Protein AF-A0A377DZC7-F1 (afdb_monomer_lite)

Secondary structure (DSSP, 8-state):
-TT---S-HHHHHHHHTTS-TTT-TT---------GGGS-HHHHHHHHHHHHHHHS--

Organism: Escherichia coli (NCBI:txid562)

pLDDT: mean 87.82, std 8.35, range [54.28, 97.62]

Radius of gyration: 12.91 Å; chains: 1; bounding box: 28×16×33 Å

Sequence (58 aa):
MLGQDAQGPTAVLKSVSKLDNTLLSNGTLLNVKFTPATLEGEAGLRKLADFLRAFYPA

InterPro domains:
  IPR001150 Glycine radical domain [PF01228] (2-56)
  IPR001150 Glycine radical domain [PS51149] (1-58)
  IPR051215 Glycyl Radical Enzyme [PTHR43641] (2-56)

Structure (mmCIF, N/CA/C/O backbone):
data_AF-A0A377DZC7-F1
#
_entry.id   AF-A0A377DZC7-F1
#
loop_
_atom_site.group_PDB
_atom_site.id
_atom_site.type_symbol
_atom_site.label_atom_id
_atom_site.label_alt_id
_atom_site.label_comp_id
_atom_site.label_asym_id
_atom_site.label_entity_id
_atom_site.label_seq_id
_atom_site.pdbx_PDB_ins_code
_atom_site.Cartn_x
_atom_site.Cartn_y
_atom_site.Cartn_z
_atom_site.occupancy
_atom_site.B_iso_or_equiv
_atom_site.auth_seq_id
_atom_site.auth_comp_id
_atom_site.auth_asym_id
_atom_site.auth_atom_id
_atom_site.pdbx_PDB_model_num
ATOM 1 N N . MET A 1 1 ? -6.915 4.956 -13.045 1.00 68.06 1 MET A N 1
ATOM 2 C CA . MET A 1 1 ? -7.978 5.989 -12.948 1.00 68.06 1 MET A CA 1
ATOM 3 C C . MET A 1 1 ? -8.712 5.796 -11.629 1.00 68.06 1 MET A C 1
ATOM 5 O O . MET A 1 1 ? -8.685 4.688 -11.106 1.00 68.06 1 MET A O 1
ATOM 9 N N . LEU A 1 2 ? -9.351 6.833 -11.077 1.00 75.75 2 LEU A N 1
ATOM 10 C CA . LEU A 1 2 ? -10.097 6.692 -9.821 1.00 75.75 2 LEU A CA 1
ATOM 11 C C . LEU A 1 2 ? -11.217 5.648 -9.978 1.00 75.75 2 LEU A C 1
ATOM 13 O O . LEU A 1 2 ? -11.982 5.713 -10.936 1.00 75.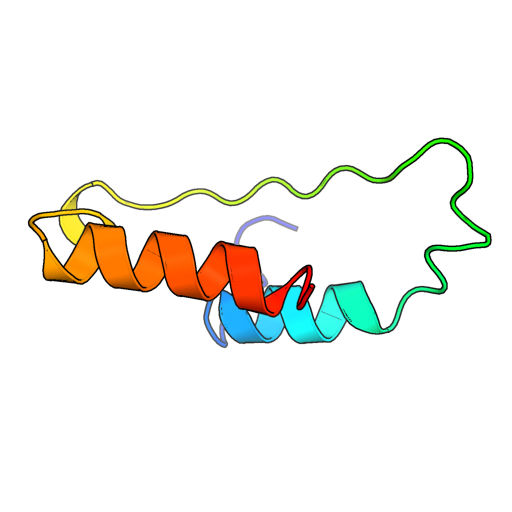75 2 LEU A O 1
ATOM 17 N N . GLY A 1 3 ? -11.302 4.701 -9.043 1.00 80.69 3 GLY A N 1
ATOM 18 C CA . GLY A 1 3 ? -12.372 3.697 -9.005 1.00 80.69 3 GLY A CA 1
ATOM 19 C C . GLY A 1 3 ? -12.193 2.490 -9.935 1.00 80.69 3 GLY A C 1
ATOM 20 O O . GLY A 1 3 ? -13.121 1.700 -10.054 1.00 80.69 3 GLY A O 1
ATOM 21 N N . GLN A 1 4 ? -11.034 2.323 -10.584 1.00 84.50 4 GLN A N 1
ATOM 22 C CA . GLN A 1 4 ? -10.751 1.128 -11.400 1.00 84.50 4 GLN A CA 1
ATOM 23 C C . GLN A 1 4 ? -10.126 -0.025 -10.605 1.00 84.50 4 GLN A C 1
ATOM 25 O O . GLN A 1 4 ? -10.204 -1.181 -11.021 1.00 84.50 4 GLN A O 1
ATOM 30 N N . ASP A 1 5 ? -9.530 0.273 -9.454 1.00 86.88 5 ASP A N 1
ATOM 31 C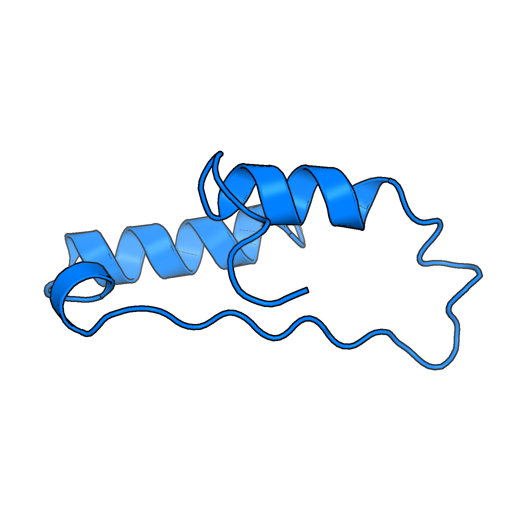 CA . ASP A 1 5 ? -8.921 -0.725 -8.586 1.00 86.88 5 ASP A CA 1
ATOM 32 C C . ASP A 1 5 ? -10.000 -1.414 -7.738 1.00 86.88 5 ASP A C 1
ATOM 34 O O . ASP A 1 5 ? -10.491 -0.858 -6.758 1.00 86.88 5 ASP A O 1
ATOM 38 N N . ALA A 1 6 ? -10.380 -2.635 -8.122 1.00 88.38 6 ALA A N 1
ATOM 39 C CA . ALA A 1 6 ? -11.439 -3.400 -7.448 1.00 88.38 6 ALA A CA 1
ATOM 40 C C . ALA A 1 6 ? -10.919 -4.555 -6.571 1.00 88.38 6 ALA A C 1
ATOM 42 O O . ALA A 1 6 ? -11.642 -5.066 -5.723 1.00 88.38 6 ALA A O 1
ATOM 43 N N . GLN A 1 7 ? -9.665 -4.975 -6.761 1.00 91.44 7 GLN A N 1
ATOM 44 C CA . GLN A 1 7 ? -9.082 -6.166 -6.118 1.00 91.44 7 GLN A CA 1
ATOM 45 C C . GLN A 1 7 ? -8.302 -5.837 -4.830 1.00 91.44 7 GLN A C 1
ATOM 47 O O . GLN A 1 7 ? -7.493 -6.633 -4.352 1.00 91.44 7 GLN A O 1
ATOM 52 N N . GLY A 1 8 ? -8.530 -4.648 -4.268 1.00 88.19 8 GLY A N 1
ATOM 53 C CA . GLY A 1 8 ? -7.878 -4.183 -3.048 1.00 88.19 8 GLY A CA 1
ATOM 54 C C . GLY A 1 8 ? -6.436 -3.684 -3.241 1.00 88.19 8 GLY A C 1
ATOM 55 O O . GLY A 1 8 ? -5.866 -3.762 -4.332 1.00 88.19 8 GLY A O 1
ATOM 56 N N . PRO A 1 9 ? -5.823 -3.154 -2.168 1.00 90.69 9 PRO A N 1
ATOM 57 C CA . PRO A 1 9 ? -4.580 -2.390 -2.260 1.00 90.69 9 PRO A CA 1
ATOM 58 C C . PRO A 1 9 ? -3.359 -3.255 -2.623 1.00 90.69 9 PRO A C 1
ATOM 60 O O . PRO A 1 9 ? -2.510 -2.827 -3.401 1.00 90.69 9 PRO A O 1
ATOM 63 N N . THR A 1 10 ? -3.269 -4.503 -2.154 1.00 91.75 10 THR A N 1
ATOM 64 C CA . THR A 1 10 ? -2.145 -5.400 -2.495 1.00 91.75 10 THR A CA 1
ATOM 65 C C . THR A 1 10 ? -2.111 -5.756 -3.986 1.00 91.75 10 THR A C 1
ATOM 67 O O . THR A 1 10 ? -1.036 -5.895 -4.568 1.00 91.75 10 THR A O 1
ATOM 70 N N . ALA A 1 11 ? -3.275 -5.863 -4.638 1.00 92.88 11 ALA A N 1
ATOM 71 C CA . ALA A 1 11 ? -3.348 -6.100 -6.079 1.00 92.88 11 ALA A CA 1
ATOM 72 C C . ALA A 1 11 ? -2.812 -4.908 -6.892 1.00 92.88 11 ALA A C 1
ATOM 74 O O . ALA A 1 11 ? -2.218 -5.109 -7.956 1.00 92.88 11 ALA A O 1
ATOM 75 N N . VAL A 1 12 ? -2.957 -3.684 -6.368 1.00 92.12 12 VAL A N 1
ATOM 76 C CA . VAL A 1 12 ? -2.353 -2.475 -6.947 1.00 92.12 12 VAL A CA 1
ATOM 77 C C . VAL A 1 12 ? -0.831 -2.567 -6.880 1.00 92.12 12 VAL A C 1
ATOM 79 O O . VAL A 1 12 ? -0.178 -2.430 -7.913 1.00 92.12 12 VAL A O 1
ATOM 82 N N . LEU A 1 13 ? -0.260 -2.911 -5.716 1.00 91.31 13 LEU A N 1
ATOM 83 C CA . LEU A 1 13 ? 1.193 -3.096 -5.577 1.00 91.31 13 LEU A CA 1
ATOM 84 C C 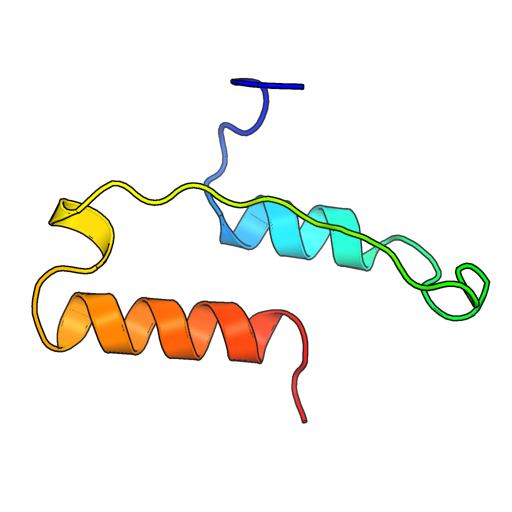. LEU A 1 13 ? 1.731 -4.154 -6.545 1.00 91.31 13 LEU A C 1
ATOM 86 O O . LEU A 1 13 ? 2.703 -3.901 -7.248 1.00 91.31 13 LEU A O 1
ATOM 90 N N . LYS A 1 14 ? 1.049 -5.303 -6.656 1.00 90.81 14 LYS A N 1
ATOM 91 C CA . LYS A 1 14 ? 1.410 -6.372 -7.604 1.00 90.81 14 LYS A CA 1
ATOM 92 C C . LYS A 1 14 ? 1.326 -5.931 -9.068 1.00 90.81 14 LYS A C 1
ATOM 94 O O . LYS A 1 14 ? 1.973 -6.515 -9.932 1.00 90.81 14 LYS A O 1
ATOM 99 N N . SER A 1 15 ? 0.478 -4.959 -9.382 1.00 91.69 15 SER A N 1
ATOM 100 C CA . SER A 1 15 ? 0.359 -4.432 -10.741 1.00 91.69 15 SER A CA 1
ATOM 101 C C . SER A 1 15 ? 1.491 -3.456 -11.048 1.00 91.69 15 SER A C 1
ATOM 103 O O . SER A 1 15 ? 2.113 -3.573 -12.099 1.00 91.69 15 SER A O 1
ATOM 105 N N . VAL A 1 16 ? 1.812 -2.564 -10.107 1.00 90.12 16 VAL A N 1
ATOM 106 C CA . VAL A 1 16 ? 2.916 -1.599 -10.231 1.00 90.12 16 VAL A CA 1
ATOM 107 C C . VAL A 1 16 ? 4.280 -2.292 -10.218 1.00 90.12 16 VAL A C 1
ATOM 109 O O . VAL A 1 16 ? 5.172 -1.890 -10.958 1.00 90.12 16 VAL A O 1
ATOM 112 N N . SER A 1 17 ? 4.440 -3.387 -9.470 1.00 88.06 17 SER A N 1
ATOM 113 C CA . SER A 1 17 ? 5.692 -4.156 -9.422 1.00 88.06 17 SER A CA 1
ATOM 114 C C . SER A 1 17 ? 6.068 -4.824 -10.750 1.00 88.06 17 SER A C 1
ATOM 116 O O . SER A 1 17 ? 7.172 -5.341 -10.875 1.00 88.06 17 SER A O 1
ATOM 118 N N . LYS A 1 18 ? 5.157 -4.867 -11.732 1.00 89.69 18 LYS A N 1
ATOM 119 C CA . LYS A 1 18 ? 5.442 -5.379 -13.084 1.00 89.69 18 LYS A CA 1
ATOM 120 C C . LYS A 1 18 ? 6.183 -4.366 -13.953 1.00 89.69 18 LYS A C 1
ATOM 122 O O . LYS A 1 18 ? 6.672 -4.739 -15.013 1.00 89.69 18 LYS A O 1
ATOM 127 N N . LEU A 1 19 ? 6.209 -3.096 -13.551 1.00 88.75 19 LEU A N 1
ATOM 128 C CA . LEU A 1 19 ? 6.974 -2.069 -14.241 1.00 88.75 19 LEU A CA 1
ATOM 129 C C . LEU A 1 19 ? 8.460 -2.259 -13.937 1.00 88.75 19 LEU A C 1
ATOM 131 O O . LEU A 1 19 ? 8.836 -2.531 -12.795 1.00 88.75 19 LEU A O 1
ATOM 135 N N . ASP A 1 20 ? 9.307 -2.080 -14.948 1.00 86.19 20 ASP A N 1
ATOM 136 C CA . ASP A 1 20 ? 10.750 -2.058 -14.742 1.00 86.19 20 ASP A CA 1
ATOM 137 C C . ASP A 1 20 ? 11.150 -0.731 -14.088 1.00 86.19 20 ASP A C 1
ATOM 139 O O . ASP A 1 20 ? 11.403 0.279 -14.747 1.00 86.19 20 ASP A O 1
ATOM 143 N N . ASN A 1 21 ? 11.178 -0.740 -12.757 1.00 79.81 21 ASN A N 1
ATOM 144 C CA . ASN A 1 21 ? 11.509 0.435 -11.960 1.00 79.81 21 ASN A CA 1
ATOM 145 C C . ASN A 1 21 ? 12.965 0.899 -12.156 1.00 79.81 21 ASN A C 1
ATOM 147 O O . ASN A 1 21 ? 13.272 2.032 -11.799 1.00 79.81 21 ASN A O 1
ATOM 151 N N . THR A 1 22 ? 13.849 0.086 -12.756 1.00 81.81 22 THR A N 1
ATOM 152 C CA . THR A 1 22 ? 15.229 0.502 -13.071 1.00 81.81 22 THR A CA 1
ATOM 153 C C . THR A 1 22 ? 15.284 1.470 -14.254 1.00 81.81 22 THR A C 1
ATOM 155 O O . THR A 1 22 ? 16.125 2.367 -14.286 1.00 81.81 22 THR A O 1
ATOM 158 N N . LEU A 1 23 ? 14.338 1.342 -15.190 1.00 84.50 23 LEU A N 1
ATOM 159 C CA . LEU A 1 23 ? 14.189 2.233 -16.344 1.00 84.50 23 LEU A CA 1
ATOM 160 C C . LEU A 1 23 ? 13.458 3.534 -15.986 1.00 84.50 23 LEU A C 1
ATOM 162 O O . LEU A 1 23 ? 13.527 4.516 -16.723 1.00 84.50 23 LEU A O 1
ATOM 166 N N . LEU A 1 24 ? 12.776 3.563 -14.839 1.00 82.12 24 LEU A N 1
ATOM 167 C CA . LEU A 1 24 ? 12.041 4.716 -14.318 1.00 82.12 24 LEU A CA 1
ATOM 168 C C . LEU A 1 24 ? 12.934 5.523 -13.365 1.00 82.12 24 LEU A C 1
ATOM 170 O O . LEU A 1 24 ? 12.586 5.788 -12.216 1.00 82.12 24 LEU A O 1
ATOM 174 N N . SER A 1 25 ? 14.112 5.904 -13.862 1.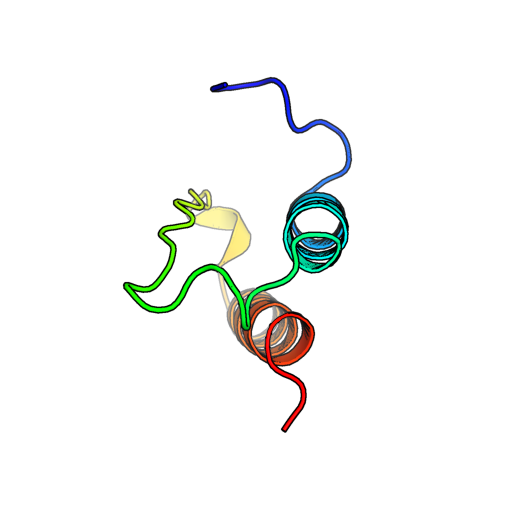00 72.81 25 SER A N 1
ATOM 175 C CA . SER A 1 25 ? 15.236 6.469 -13.098 1.00 72.81 25 SER A CA 1
ATOM 176 C C . SER A 1 25 ? 14.941 7.789 -12.378 1.00 72.81 25 SER A C 1
ATOM 178 O O . SER A 1 25 ? 15.583 8.094 -11.376 1.00 72.81 25 SER A O 1
ATOM 180 N N . ASN A 1 26 ? 13.943 8.549 -12.835 1.00 84.62 26 ASN A N 1
ATOM 181 C CA . ASN A 1 26 ? 13.487 9.778 -12.173 1.00 84.62 26 ASN A CA 1
ATOM 182 C C . ASN A 1 26 ? 12.490 9.518 -11.029 1.00 84.62 26 ASN A C 1
ATOM 184 O O . ASN A 1 26 ? 11.962 10.460 -10.439 1.00 84.62 26 ASN A O 1
ATOM 188 N N . GLY A 1 27 ? 12.227 8.247 -10.720 1.00 80.00 27 GLY A N 1
ATOM 189 C CA . GLY A 1 27 ? 11.239 7.826 -9.743 1.00 80.00 27 GLY A CA 1
ATOM 190 C C . GLY A 1 27 ? 9.818 7.796 -10.305 1.00 80.00 27 GLY A C 1
ATOM 191 O O . GLY A 1 27 ? 9.500 8.360 -11.354 1.00 80.00 27 GLY A O 1
ATOM 192 N N . THR A 1 28 ? 8.945 7.107 -9.577 1.00 85.50 28 THR A N 1
ATOM 193 C C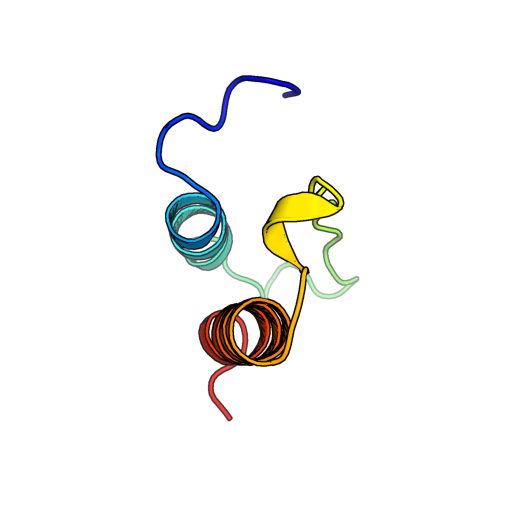A . THR A 1 28 ? 7.514 7.004 -9.868 1.00 85.50 28 THR A CA 1
ATOM 194 C C . THR A 1 28 ? 6.701 7.409 -8.647 1.00 85.50 28 THR A C 1
ATOM 196 O O . THR A 1 28 ? 7.178 7.352 -7.514 1.00 85.50 28 THR A O 1
ATOM 199 N N . LEU A 1 29 ? 5.460 7.840 -8.875 1.00 89.06 29 LEU A N 1
ATOM 200 C CA . LEU A 1 29 ? 4.552 8.272 -7.817 1.00 89.06 29 LEU A CA 1
ATOM 201 C C . LEU A 1 29 ? 3.279 7.423 -7.848 1.00 89.06 29 LEU A C 1
ATOM 203 O O . LEU A 1 29 ? 2.578 7.381 -8.858 1.00 89.06 29 LEU A O 1
ATOM 207 N N . LEU A 1 30 ? 2.964 6.778 -6.720 1.00 89.81 30 LEU A N 1
ATOM 208 C CA . LEU A 1 30 ? 1.736 6.012 -6.512 1.00 89.81 30 LEU A CA 1
ATOM 209 C C . LEU A 1 30 ? 0.926 6.632 -5.368 1.00 89.81 30 LEU A C 1
ATOM 211 O O . LEU A 1 30 ? 1.317 6.562 -4.206 1.00 89.81 30 LEU A O 1
ATOM 215 N N . ASN A 1 31 ? -0.224 7.220 -5.696 1.00 90.44 31 ASN A N 1
ATOM 216 C CA . ASN A 1 31 ? -1.149 7.753 -4.698 1.00 90.44 31 ASN A CA 1
ATOM 217 C C . ASN A 1 31 ? -2.128 6.667 -4.241 1.00 90.44 31 ASN A C 1
ATOM 219 O O . ASN A 1 31 ? -2.873 6.126 -5.057 1.00 90.44 31 ASN A O 1
ATOM 223 N N . VAL A 1 32 ? -2.180 6.407 -2.933 1.00 90.31 32 VAL A N 1
ATOM 224 C CA . VAL A 1 32 ? -3.139 5.481 -2.312 1.00 90.31 32 VAL A CA 1
ATOM 225 C C . VAL A 1 32 ? -3.934 6.230 -1.248 1.00 90.31 32 VAL A C 1
ATOM 227 O O . VAL A 1 32 ? -3.361 6.903 -0.395 1.00 90.31 32 VAL A O 1
ATOM 230 N N . LYS A 1 33 ? -5.265 6.117 -1.291 1.00 90.38 33 LYS A N 1
ATOM 231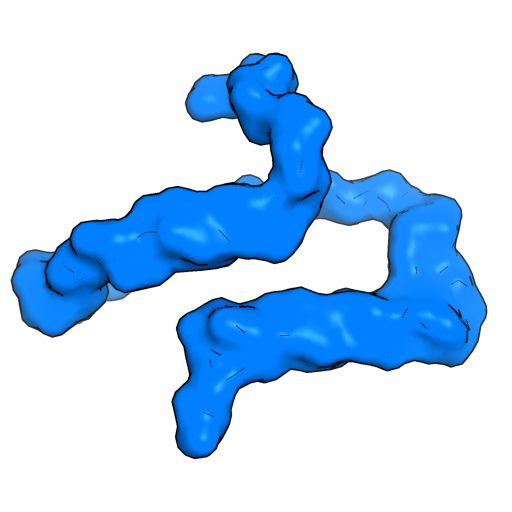 C CA . LYS A 1 33 ? -6.165 6.722 -0.302 1.00 90.38 33 LYS A CA 1
ATOM 232 C C . LYS A 1 33 ? -6.775 5.637 0.579 1.00 90.38 33 LYS A C 1
ATOM 234 O O . LYS A 1 33 ? -7.438 4.738 0.071 1.00 90.38 33 LYS A O 1
ATOM 239 N N . PHE A 1 34 ? -6.607 5.770 1.890 1.00 90.75 34 PHE A N 1
ATOM 240 C CA . PHE A 1 34 ? -7.230 4.903 2.890 1.00 90.75 34 PHE A CA 1
ATOM 241 C C . PHE A 1 34 ? -8.403 5.623 3.561 1.00 90.75 34 PHE A C 1
ATOM 243 O O . PHE A 1 34 ? -8.370 6.841 3.747 1.00 90.75 34 PHE A O 1
ATOM 250 N N . THR A 1 35 ? -9.448 4.882 3.930 1.00 92.25 35 THR A N 1
ATOM 251 C CA . THR A 1 35 ? -10.483 5.411 4.830 1.00 92.25 35 THR A CA 1
ATOM 252 C C . THR A 1 35 ? -9.979 5.346 6.277 1.00 92.25 35 THR A C 1
ATOM 254 O O . THR A 1 35 ? -9.195 4.447 6.588 1.00 92.25 35 THR A O 1
ATOM 257 N N . PRO A 1 36 ? -10.431 6.231 7.185 1.00 93.75 36 PRO A N 1
ATOM 258 C CA . PRO A 1 36 ? -9.995 6.212 8.586 1.00 93.75 36 PRO A CA 1
ATOM 259 C C . PRO A 1 36 ? -10.170 4.845 9.263 1.00 93.75 36 PRO A C 1
ATOM 261 O O . PRO A 1 36 ? -9.239 4.352 9.890 1.00 93.75 36 PRO A O 1
ATOM 264 N N . ALA A 1 37 ? -11.301 4.175 9.018 1.00 93.94 37 ALA A N 1
ATOM 265 C CA . ALA A 1 37 ? -11.586 2.833 9.533 1.00 93.94 37 ALA A CA 1
ATOM 266 C C . ALA A 1 37 ? -10.566 1.762 9.089 1.00 93.94 37 ALA A C 1
ATOM 268 O O . ALA A 1 37 ? -10.396 0.748 9.756 1.00 93.94 37 ALA A O 1
ATOM 269 N N . THR A 1 38 ? -9.865 1.967 7.966 1.00 90.19 38 THR A N 1
ATOM 270 C CA . THR A 1 38 ? -8.846 1.015 7.483 1.00 90.19 38 THR A CA 1
ATOM 271 C C . THR A 1 38 ? -7.581 1.046 8.344 1.00 90.19 38 THR A C 1
ATOM 273 O O . THR A 1 38 ? -6.875 0.043 8.440 1.00 90.19 38 THR A O 1
ATOM 276 N N . LEU A 1 39 ? -7.291 2.194 8.958 1.00 94.06 39 LEU A N 1
ATOM 277 C CA . LEU A 1 39 ? -6.079 2.445 9.741 1.00 94.06 39 LEU A CA 1
ATOM 278 C C . LEU A 1 39 ? -6.348 2.455 11.250 1.00 94.06 39 LEU A C 1
ATOM 280 O O . LEU A 1 39 ? -5.453 2.760 12.032 1.00 94.06 39 LEU A O 1
ATOM 284 N N . GLU A 1 40 ? -7.575 2.143 11.656 1.00 95.94 40 GLU A N 1
ATOM 285 C CA . GLU A 1 40 ? -7.995 2.211 13.046 1.00 95.94 40 GLU A CA 1
ATOM 286 C C . GLU A 1 40 ? -7.371 1.085 13.885 1.00 95.94 40 GLU A C 1
ATOM 288 O O . GLU A 1 40 ? -7.372 -0.093 13.509 1.00 95.94 40 GLU A O 1
ATOM 293 N N . GLY A 1 41 ? -6.843 1.472 15.048 1.00 97.31 41 GLY A N 1
ATOM 294 C CA . GLY A 1 41 ? -6.230 0.572 16.018 1.00 97.31 41 GLY A CA 1
ATOM 295 C C . GLY A 1 41 ? -4.931 -0.092 15.549 1.00 97.31 41 GLY A C 1
ATOM 296 O O . GLY A 1 41 ? -4.474 0.042 14.413 1.00 97.31 41 GLY A O 1
ATOM 297 N N . GLU A 1 42 ? -4.339 -0.874 16.449 1.00 97.62 42 GLU A N 1
ATOM 298 C CA . GLU A 1 42 ? -3.063 -1.562 16.211 1.00 97.62 42 GLU A CA 1
ATOM 299 C C . GLU A 1 42 ? -3.103 -2.488 14.990 1.00 97.62 42 GLU A C 1
ATOM 301 O O . GLU A 1 42 ? -2.144 -2.565 14.225 1.00 97.62 42 GLU A O 1
ATOM 306 N N . ALA A 1 43 ? -4.225 -3.175 14.764 1.00 96.50 43 ALA A N 1
ATOM 307 C CA . ALA A 1 43 ? -4.375 -4.074 13.626 1.00 96.50 43 ALA A CA 1
ATOM 308 C C . ALA A 1 43 ? -4.350 -3.328 12.279 1.00 96.50 43 ALA A C 1
ATOM 310 O O . ALA A 1 43 ? -3.753 -3.827 11.322 1.00 96.50 43 ALA A O 1
ATOM 311 N N . GLY A 1 44 ? -4.975 -2.146 12.194 1.00 95.44 44 GLY A N 1
ATOM 312 C CA . GLY A 1 44 ? -4.957 -1.304 10.995 1.00 95.44 44 GLY A CA 1
ATOM 313 C C . GLY A 1 44 ? -3.554 -0.777 10.693 1.00 95.44 44 GLY A C 1
ATOM 314 O O . GLY A 1 44 ? -3.069 -0.906 9.567 1.00 95.44 44 GLY A O 1
ATOM 315 N N . LEU A 1 45 ? -2.854 -0.288 11.720 1.00 96.06 45 LEU A N 1
ATOM 316 C CA . LEU A 1 45 ? -1.466 0.168 11.598 1.00 96.06 45 LEU A CA 1
ATOM 317 C C . LEU A 1 45 ? -0.516 -0.958 11.175 1.00 96.06 45 LEU A C 1
ATOM 319 O O . LEU A 1 45 ? 0.338 -0.755 10.311 1.00 96.06 45 LEU A O 1
ATOM 323 N N . ARG A 1 46 ? -0.688 -2.168 11.721 1.00 96.56 46 ARG A N 1
ATOM 324 C CA . ARG A 1 46 ? 0.127 -3.334 11.346 1.00 96.56 46 ARG A CA 1
ATOM 325 C C . ARG A 1 46 ? -0.074 -3.714 9.881 1.00 96.56 46 ARG A C 1
ATOM 327 O O . ARG A 1 46 ? 0.906 -3.912 9.172 1.00 96.56 46 ARG A O 1
ATOM 334 N N . LYS A 1 47 ? -1.322 -3.697 9.398 1.00 94.12 47 LYS A N 1
ATOM 335 C CA . LYS A 1 47 ? -1.638 -3.910 7.976 1.00 94.12 47 LYS A CA 1
ATOM 336 C C . LYS A 1 47 ? -1.023 -2.842 7.073 1.00 94.12 47 LYS A C 1
ATOM 338 O O . LYS A 1 47 ? -0.552 -3.183 5.993 1.00 94.12 47 LYS A O 1
ATOM 343 N N . LEU A 1 48 ? -0.999 -1.575 7.495 1.00 94.12 48 LEU A N 1
ATOM 344 C CA . LEU A 1 48 ? -0.319 -0.516 6.743 1.00 94.12 48 LEU A CA 1
ATOM 345 C C . LEU A 1 48 ? 1.194 -0.762 6.678 1.00 94.12 48 LEU A C 1
ATOM 347 O O . LEU A 1 48 ? 1.785 -0.652 5.607 1.00 94.12 48 LEU A O 1
ATOM 351 N N . ALA A 1 49 ? 1.817 -1.134 7.797 1.00 94.25 49 ALA A N 1
ATOM 352 C CA . ALA A 1 49 ? 3.238 -1.466 7.822 1.00 94.25 49 ALA A CA 1
ATOM 353 C C . ALA A 1 49 ? 3.561 -2.651 6.894 1.00 94.25 49 ALA A C 1
ATOM 355 O O . ALA A 1 49 ? 4.523 -2.592 6.130 1.00 94.25 49 ALA A O 1
ATOM 356 N N . ASP A 1 50 ? 2.734 -3.697 6.908 1.00 93.56 50 ASP A N 1
ATOM 357 C CA . ASP A 1 50 ? 2.899 -4.861 6.034 1.00 93.56 50 ASP A CA 1
ATOM 358 C C . ASP A 1 50 ? 2.654 -4.515 4.560 1.00 93.56 50 ASP A C 1
ATOM 360 O O . ASP A 1 50 ? 3.378 -4.991 3.688 1.00 93.56 50 ASP A O 1
ATOM 364 N N . PHE A 1 51 ? 1.698 -3.629 4.271 1.00 92.81 51 PHE A N 1
ATOM 365 C CA . PHE A 1 51 ? 1.470 -3.092 2.930 1.00 92.81 51 PHE A CA 1
ATOM 366 C C . PHE A 1 51 ? 2.709 -2.364 2.387 1.00 92.81 51 PHE A C 1
ATOM 368 O O . PHE A 1 51 ? 3.113 -2.612 1.253 1.00 92.81 51 PHE A O 1
ATOM 375 N N . LEU A 1 52 ? 3.352 -1.517 3.198 1.00 91.50 52 LEU A N 1
ATOM 376 C CA . LEU A 1 52 ? 4.583 -0.821 2.807 1.00 91.50 52 LEU A CA 1
ATOM 377 C C . LEU A 1 52 ? 5.743 -1.802 2.572 1.00 91.50 52 LEU A C 1
ATOM 379 O O . LEU A 1 52 ? 6.438 -1.701 1.561 1.00 91.50 52 LEU A O 1
ATOM 383 N N . ARG A 1 53 ? 5.914 -2.793 3.458 1.00 91.38 53 ARG A N 1
ATOM 384 C CA . ARG A 1 53 ? 6.936 -3.847 3.310 1.00 91.38 53 ARG A CA 1
ATOM 385 C C . ARG A 1 53 ? 6.715 -4.722 2.082 1.00 91.38 53 ARG A C 1
ATOM 387 O O . ARG A 1 53 ? 7.679 -5.170 1.482 1.00 91.38 53 ARG A O 1
ATOM 394 N N . ALA A 1 54 ? 5.467 -4.971 1.694 1.00 88.25 54 ALA A N 1
ATOM 395 C CA . ALA A 1 54 ? 5.163 -5.765 0.508 1.00 88.25 54 ALA A CA 1
ATOM 396 C C . ALA A 1 54 ? 5.600 -5.079 -0.798 1.00 88.25 54 ALA A C 1
ATOM 398 O O . ALA A 1 54 ? 5.835 -5.769 -1.788 1.00 88.25 54 ALA A O 1
ATOM 399 N N . PHE A 1 55 ? 5.695 -3.744 -0.819 1.00 83.00 55 PHE A N 1
ATOM 400 C CA . PHE A 1 55 ? 6.157 -3.001 -1.995 1.00 83.00 55 PHE A CA 1
ATOM 401 C C . PHE A 1 55 ? 7.686 -2.940 -2.093 1.00 83.00 55 PHE A C 1
ATOM 403 O O . PHE A 1 55 ? 8.234 -3.060 -3.185 1.00 83.00 55 PHE A O 1
ATOM 410 N N . TYR A 1 56 ? 8.361 -2.817 -0.951 1.00 74.12 56 TYR A N 1
ATOM 411 C CA . TYR A 1 56 ? 9.816 -2.876 -0.841 1.00 74.12 56 TYR A CA 1
ATOM 412 C C . TYR A 1 56 ? 10.204 -3.911 0.215 1.00 74.12 56 TYR A C 1
ATOM 414 O O . TYR A 1 56 ? 10.465 -3.541 1.366 1.00 74.12 56 TYR A O 1
ATOM 422 N N . PRO A 1 57 ? 10.207 -5.208 -0.135 1.00 62.66 57 PRO A N 1
ATOM 423 C CA . PRO A 1 57 ? 10.807 -6.204 0.730 1.00 62.66 57 PRO A CA 1
ATOM 424 C C . PRO A 1 57 ? 12.300 -5.875 0.788 1.00 62.66 57 PRO A C 1
ATOM 426 O O . PRO A 1 57 ? 12.961 -5.840 -0.249 1.00 62.66 57 PRO A O 1
ATOM 429 N N . ALA A 1 58 ? 12.776 -5.515 1.978 1.00 54.28 58 ALA A N 1
ATOM 430 C CA . ALA A 1 58 ? 14.197 -5.308 2.234 1.00 54.28 58 ALA A CA 1
ATOM 431 C C . ALA A 1 58 ? 15.023 -6.535 1.818 1.00 54.28 58 ALA A C 1
ATOM 433 O O . ALA A 1 58 ? 14.499 -7.668 1.956 1.00 54.28 58 ALA A O 1
#

Foldseek 3Di:
DPPPDDPDDLVVLVVVVVDPVVVVVVDDDDDDDDDPVCCPDPVSVVVVVVSVCSNPVD